Protein AF-A0A0D6P8I7-F1 (afdb_monomer)

Secondary structure (DSSP, 8-state):
---------PPP--SHHHHHHHHT--HHHHHHHHHTT-S--EEEETTEEEE-HHHHHHHHHHHHHHHT-

Nearest PDB structures (foldseek):
  8c3t-assembly1_A  TM=8.227E-01  e=2.210E-02  Achromobacter xylosoxidans NBRC 15126 = ATCC 27061
  8dgl-assembly1_C  TM=7.902E-01  e=1.135E-01  Mesorhizobium japonicum R7A
  8dgl-assembly1_B  TM=7.981E-01  e=1.619E-01  Mesorhizobium japonicum R7A
  3gp4-assembly1_A  TM=6.590E-01  e=1.057E-01  Listeria monocytogenes serotype 4b str. F2365
  1q07-assembly1_A  TM=6.599E-01  e=6.714E-0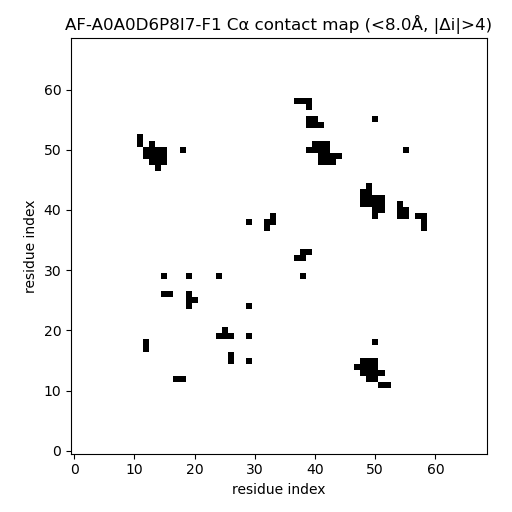1  Escherichia coli

Sequence (69 aa):
MDHHTTPKRKPHPRSVEAFCQRWGFCRATFYNQAKLGLMPDVIRVGSRVVISEAAEAAWAERSTKRSAA

Organism: NCBI:txid1231350

Mean predicted aligned error: 8.78 Å

Foldseek 3Di:
DDPPPDPPDPDDQQALVVVCVVVVHDSVVQVVVVVVVLAFDWDDDDPGTGGDPVRRVVNVVVVVVVVVD

Radius of gyration: 14.91 Å; Cα contacts (8 Å, |Δi|>4): 56; chains: 1; bounding box: 46×27×36 Å

pLDDT: mean 78.43, std 14.63, range [37.56, 91.62]

Structure (mmCIF, N/CA/C/O backbone):
data_AF-A0A0D6P8I7-F1
#
_entry.id   AF-A0A0D6P8I7-F1
#
loop_
_atom_site.group_PDB
_atom_site.id
_atom_site.type_symbol
_atom_site.label_atom_id
_atom_site.label_alt_id
_atom_site.label_comp_id
_atom_site.label_asym_id
_atom_site.label_entity_id
_atom_site.label_seq_id
_atom_site.pdbx_PDB_ins_code
_atom_site.Cartn_x
_atom_site.Cartn_y
_atom_site.Cartn_z
_atom_site.occupancy
_atom_site.B_iso_or_equiv
_atom_site.auth_seq_id
_atom_site.auth_comp_id
_atom_site.auth_asym_id
_atom_site.auth_atom_id
_atom_site.pdbx_PDB_model_num
ATOM 1 N N . MET A 1 1 ? 36.330 -20.549 -14.001 1.00 55.22 1 MET A N 1
ATOM 2 C CA . MET A 1 1 ? 35.289 -19.683 -14.599 1.00 55.22 1 MET A CA 1
ATOM 3 C C . MET A 1 1 ? 33.992 -20.004 -13.887 1.00 55.22 1 MET A C 1
ATOM 5 O O . MET A 1 1 ? 33.198 -20.828 -14.333 1.00 55.22 1 MET A O 1
ATOM 9 N N . ASP A 1 2 ? 33.869 -19.437 -12.699 1.00 54.12 2 ASP A N 1
ATOM 10 C CA . ASP A 1 2 ? 32.830 -19.729 -11.726 1.00 54.12 2 ASP A CA 1
ATOM 11 C C . ASP A 1 2 ? 31.486 -19.219 -12.246 1.00 54.12 2 ASP A C 1
ATOM 13 O O . ASP A 1 2 ? 31.268 -18.020 -12.433 1.00 54.12 2 ASP A O 1
ATOM 17 N N . HIS A 1 3 ? 30.590 -20.160 -12.536 1.00 58.00 3 HIS A N 1
ATOM 18 C CA . HIS A 1 3 ? 29.211 -19.869 -12.890 1.00 58.00 3 HIS A CA 1
ATOM 19 C C . HIS A 1 3 ? 28.493 -19.365 -11.636 1.00 58.00 3 HIS A C 1
ATOM 21 O O . HIS A 1 3 ? 27.980 -20.151 -10.840 1.00 58.00 3 HIS A O 1
ATOM 27 N N . HIS A 1 4 ? 28.438 -18.046 -11.456 1.00 57.78 4 HIS A N 1
ATOM 28 C CA . HIS A 1 4 ? 27.511 -17.427 -10.517 1.00 57.78 4 HIS A CA 1
ATOM 29 C C . HIS A 1 4 ? 26.075 -17.726 -10.969 1.00 57.78 4 HIS A C 1
ATOM 31 O O . HIS A 1 4 ? 25.497 -17.009 -11.785 1.00 57.78 4 HIS A O 1
ATOM 37 N N . THR A 1 5 ? 25.485 -18.798 -10.433 1.00 57.88 5 THR A N 1
ATOM 38 C CA . THR A 1 5 ? 24.048 -19.048 -10.554 1.00 57.88 5 THR A CA 1
ATOM 39 C C . THR A 1 5 ? 23.341 -18.001 -9.697 1.00 57.88 5 THR A C 1
ATOM 41 O O . THR A 1 5 ? 23.342 -18.036 -8.467 1.00 57.88 5 THR A O 1
ATOM 44 N N . THR A 1 6 ? 22.827 -16.959 -10.342 1.00 62.00 6 THR A N 1
ATOM 45 C CA . THR A 1 6 ? 22.034 -15.937 -9.662 1.00 62.00 6 THR A CA 1
ATOM 46 C C . THR A 1 6 ? 20.723 -16.600 -9.233 1.00 62.00 6 THR A C 1
ATOM 48 O O . THR A 1 6 ? 20.046 -17.186 -10.086 1.00 62.00 6 THR A O 1
ATOM 51 N N . PRO A 1 7 ? 20.319 -16.554 -7.951 1.00 58.25 7 PRO A N 1
ATOM 52 C CA . PRO A 1 7 ? 19.041 -17.124 -7.555 1.00 58.25 7 PRO A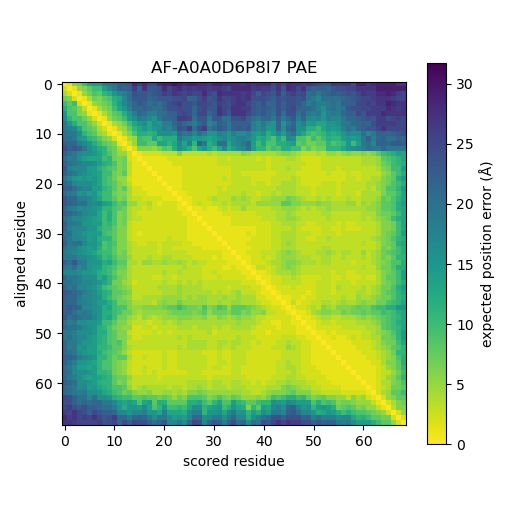 CA 1
ATOM 53 C C . PRO A 1 7 ? 17.928 -16.365 -8.283 1.00 58.25 7 PRO A C 1
ATOM 55 O O . PRO A 1 7 ? 17.776 -15.153 -8.115 1.00 58.25 7 PRO A O 1
ATOM 58 N N . LYS A 1 8 ? 17.150 -17.077 -9.112 1.00 57.19 8 LYS A N 1
ATOM 59 C CA . LYS A 1 8 ? 15.933 -16.564 -9.757 1.00 57.19 8 LYS A CA 1
ATOM 60 C C . LYS A 1 8 ? 14.916 -16.185 -8.674 1.00 57.19 8 LYS A C 1
ATOM 62 O O . LYS A 1 8 ? 14.024 -16.966 -8.349 1.00 57.19 8 LYS A O 1
ATOM 67 N N . ARG A 1 9 ? 15.048 -14.982 -8.102 1.00 56.03 9 ARG A N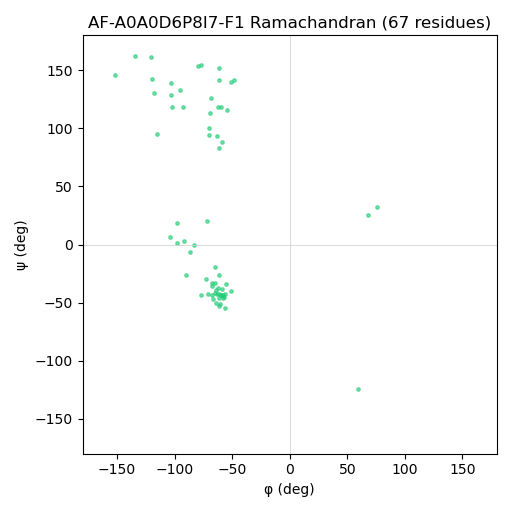 1
ATOM 68 C CA . ARG A 1 9 ? 14.010 -14.341 -7.286 1.00 56.03 9 ARG A CA 1
ATOM 69 C C . ARG A 1 9 ? 12.742 -14.311 -8.138 1.00 56.03 9 ARG A C 1
ATOM 71 O O . ARG A 1 9 ? 12.728 -13.693 -9.204 1.00 56.03 9 ARG A O 1
ATOM 78 N N . LYS A 1 10 ? 11.696 -15.022 -7.702 1.00 48.25 10 LYS A N 1
ATOM 79 C CA . LYS A 1 10 ? 10.366 -14.919 -8.318 1.00 48.25 10 LYS A CA 1
ATOM 80 C C . LYS A 1 10 ? 10.000 -13.429 -8.392 1.00 48.25 10 LYS A C 1
ATOM 82 O O . LYS A 1 10 ? 10.327 -12.701 -7.453 1.00 48.25 10 LYS A O 1
ATOM 87 N N . PRO A 1 11 ? 9.380 -12.944 -9.481 1.00 55.25 11 PRO A N 1
ATOM 88 C CA . PRO A 1 11 ? 9.074 -11.528 -9.599 1.00 55.25 11 PRO A CA 1
ATOM 89 C C . PRO A 1 11 ? 8.158 -11.125 -8.441 1.00 55.25 11 PRO A C 1
ATOM 91 O O . PRO A 1 11 ? 7.061 -11.663 -8.294 1.00 55.25 11 PRO A O 1
ATOM 94 N N . HIS A 1 12 ? 8.641 -10.204 -7.604 1.00 56.91 12 HIS A N 1
ATOM 95 C CA . HIS A 1 12 ? 7.858 -9.566 -6.546 1.00 56.91 12 HIS A CA 1
ATOM 96 C C . HIS A 1 12 ? 6.519 -9.079 -7.129 1.00 56.91 12 HIS A C 1
ATOM 98 O O . HIS A 1 12 ? 6.534 -8.613 -8.275 1.00 56.91 12 HIS A O 1
ATOM 104 N N . PRO A 1 13 ? 5.372 -9.177 -6.425 1.00 60.28 13 PRO A N 1
ATOM 105 C CA . PRO A 1 13 ? 4.115 -8.586 -6.878 1.00 60.28 13 PRO A CA 1
ATOM 106 C C . PRO A 1 13 ? 4.277 -7.070 -7.047 1.00 60.28 13 PRO A C 1
ATOM 108 O O . PRO A 1 13 ? 4.006 -6.275 -6.156 1.00 60.28 13 PRO A O 1
ATOM 111 N N . ARG A 1 14 ? 4.712 -6.643 -8.234 1.00 67.12 14 ARG A N 1
ATOM 112 C CA . ARG A 1 14 ? 4.948 -5.238 -8.589 1.00 67.12 14 ARG A CA 1
ATOM 113 C C . ARG A 1 14 ? 3.641 -4.465 -8.757 1.00 67.12 14 ARG A C 1
ATOM 115 O O . ARG A 1 14 ? 3.619 -3.484 -9.481 1.00 67.12 14 ARG A O 1
ATOM 122 N N . SER A 1 15 ? 2.509 -4.905 -8.221 1.00 82.56 15 SER A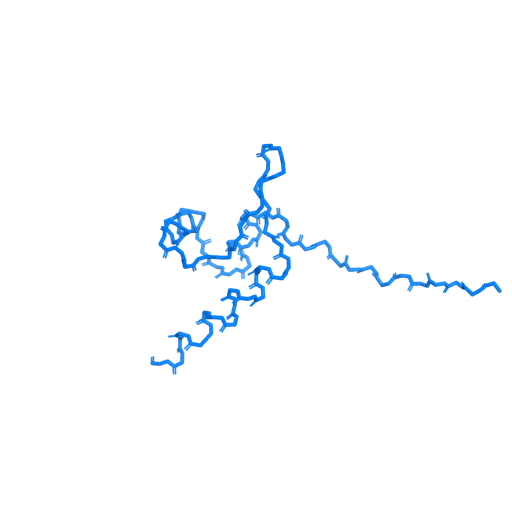 N 1
ATOM 123 C CA . SER A 1 15 ? 1.225 -4.262 -8.501 1.00 82.56 15 SER A CA 1
ATOM 124 C C . SER A 1 15 ? 0.251 -4.425 -7.355 1.00 82.56 15 SER A C 1
ATOM 126 O O . SER A 1 15 ? 0.192 -5.468 -6.707 1.00 82.56 15 SER A O 1
ATOM 128 N N . VAL A 1 16 ? -0.569 -3.391 -7.178 1.00 86.94 16 VAL A N 1
ATOM 129 C CA . VAL A 1 16 ? -1.624 -3.338 -6.164 1.00 86.94 16 VAL A CA 1
ATOM 130 C C . VAL A 1 16 ? -2.581 -4.532 -6.274 1.00 86.94 16 VAL A C 1
ATOM 132 O O . VAL A 1 16 ? -3.014 -5.034 -5.248 1.00 86.94 16 VAL A O 1
ATOM 135 N N . GLU A 1 17 ? -2.870 -5.045 -7.479 1.00 87.50 17 GLU A N 1
ATOM 136 C CA . GLU A 1 17 ? -3.713 -6.249 -7.642 1.00 87.50 17 GLU A CA 1
ATOM 137 C C . GLU A 1 17 ? -3.128 -7.484 -6.993 1.00 87.50 17 GLU A C 1
ATOM 139 O O . GLU A 1 17 ? -3.806 -8.136 -6.208 1.00 87.50 17 GLU A O 1
ATOM 144 N N . ALA A 1 18 ? -1.877 -7.797 -7.315 1.00 86.75 18 ALA A N 1
ATOM 145 C CA . ALA A 1 18 ? -1.236 -8.995 -6.806 1.00 86.75 18 ALA A CA 1
ATOM 146 C C . ALA A 1 18 ? -1.061 -8.916 -5.281 1.00 86.75 18 ALA A C 1
ATOM 148 O O . ALA A 1 18 ? -1.200 -9.923 -4.593 1.00 86.75 18 ALA A O 1
ATOM 149 N N . PHE A 1 19 ? -0.830 -7.712 -4.749 1.00 87.19 19 PHE A N 1
ATOM 150 C CA . PHE A 1 19 ? -0.837 -7.457 -3.310 1.00 87.19 19 PHE A CA 1
ATOM 151 C C . PHE A 1 19 ? -2.224 -7.697 -2.691 1.00 87.19 19 PHE A C 1
ATOM 153 O O . PHE A 1 19 ? -2.354 -8.468 -1.746 1.00 87.19 19 PHE A O 1
ATOM 160 N N . CYS A 1 20 ? -3.274 -7.113 -3.270 1.00 88.75 20 CYS A N 1
ATOM 161 C CA . CYS A 1 20 ? -4.661 -7.303 -2.840 1.00 88.75 20 CYS A CA 1
ATOM 162 C C . CYS A 1 20 ? -5.080 -8.785 -2.848 1.00 88.75 20 CYS A C 1
ATOM 164 O O . CYS A 1 20 ? -5.653 -9.272 -1.878 1.00 88.75 20 CYS A O 1
ATOM 166 N N . GLN A 1 21 ? -4.740 -9.521 -3.910 1.00 87.94 21 GLN A N 1
ATOM 167 C CA . GLN A 1 21 ? -5.003 -10.958 -4.028 1.00 87.94 21 GLN A CA 1
ATOM 168 C C . GLN A 1 21 ? -4.229 -11.779 -2.992 1.00 87.94 21 GLN A C 1
ATOM 170 O O . GLN A 1 21 ? -4.791 -12.697 -2.405 1.00 87.94 21 GLN A O 1
ATOM 175 N N . ARG A 1 22 ? -2.956 -11.442 -2.747 1.00 85.06 22 ARG A N 1
ATOM 176 C CA . ARG A 1 22 ? -2.110 -12.117 -1.750 1.00 85.06 22 ARG A CA 1
ATOM 177 C C . ARG A 1 22 ? -2.665 -11.981 -0.334 1.00 85.06 22 ARG A C 1
ATOM 179 O O . ARG A 1 22 ? -2.640 -12.952 0.412 1.00 85.06 22 ARG A O 1
ATOM 186 N N . TRP A 1 23 ? -3.131 -10.790 0.028 1.00 86.31 23 TRP A N 1
ATOM 187 C CA . TRP A 1 23 ? -3.578 -10.475 1.388 1.00 86.31 23 TRP A CA 1
ATOM 188 C C . TRP A 1 23 ? -5.099 -10.558 1.583 1.00 86.31 23 TRP A C 1
ATOM 190 O O . TRP A 1 23 ? -5.590 -10.318 2.683 1.00 86.31 23 TRP A O 1
ATOM 200 N N . GLY A 1 24 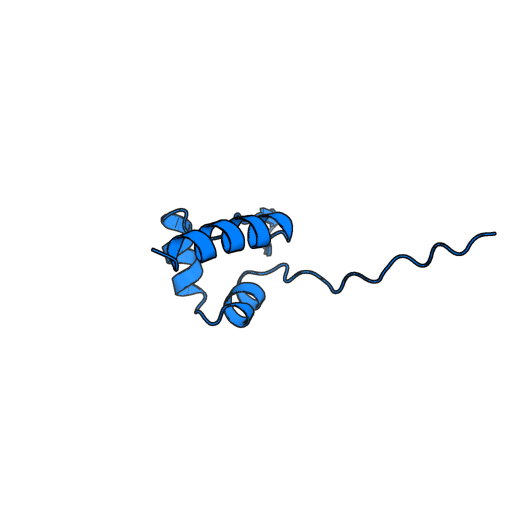? -5.848 -10.924 0.539 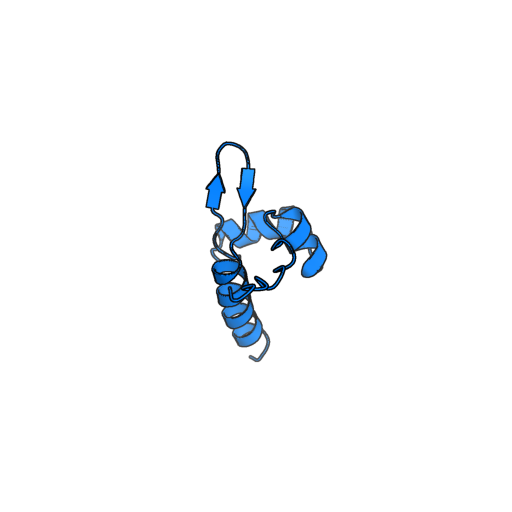1.00 87.12 24 GLY A N 1
ATOM 201 C CA . GLY A 1 24 ? -7.271 -11.248 0.633 1.00 87.12 24 GLY A CA 1
ATOM 202 C C . GLY A 1 24 ? -8.206 -10.044 0.773 1.00 87.12 24 GLY A C 1
ATOM 203 O O . GLY A 1 24 ? -9.250 -10.160 1.408 1.00 87.12 24 GLY A O 1
ATOM 204 N N . PHE A 1 25 ? -7.874 -8.891 0.188 1.00 88.56 25 PHE A N 1
ATOM 205 C CA . PHE A 1 25 ? -8.753 -7.714 0.204 1.00 88.56 25 PHE A CA 1
ATOM 206 C C . PHE A 1 25 ? -8.878 -7.035 -1.157 1.00 88.56 25 PHE A C 1
ATOM 208 O O . PHE A 1 25 ? -8.075 -7.232 -2.061 1.00 88.56 25 PHE A O 1
ATOM 215 N N . CYS A 1 26 ? -9.910 -6.206 -1.314 1.00 90.19 26 CYS A N 1
ATOM 216 C CA . CYS A 1 26 ? -10.191 -5.510 -2.564 1.00 90.19 26 CYS A CA 1
ATOM 217 C C . CYS A 1 26 ? -9.269 -4.298 -2.787 1.00 90.19 26 CYS A C 1
ATOM 219 O O . CYS A 1 26 ? -8.858 -3.616 -1.847 1.00 90.19 26 CYS A O 1
ATOM 221 N N . ARG A 1 27 ? -9.059 -3.929 -4.059 1.00 90.06 27 ARG A N 1
ATOM 222 C CA . ARG A 1 27 ? -8.359 -2.690 -4.465 1.00 90.06 27 ARG A CA 1
ATOM 223 C C . ARG A 1 27 ? -8.907 -1.432 -3.790 1.00 90.06 27 ARG A C 1
ATOM 225 O O . ARG A 1 27 ? -8.138 -0.554 -3.418 1.00 90.06 27 ARG A O 1
ATOM 232 N N . ALA A 1 28 ? -10.228 -1.331 -3.646 1.00 91.62 28 ALA A N 1
ATOM 233 C CA . ALA A 1 28 ? -10.854 -0.182 -2.995 1.00 91.62 28 ALA A CA 1
ATOM 234 C C . ALA A 1 28 ? -10.368 -0.033 -1.545 1.00 91.62 28 ALA A C 1
ATOM 236 O O . ALA A 1 28 ? -9.990 1.061 -1.131 1.00 91.62 28 ALA A O 1
ATOM 237 N N . THR A 1 29 ? -10.280 -1.147 -0.811 1.00 91.19 29 THR A N 1
ATOM 238 C CA . THR A 1 29 ? -9.729 -1.194 0.547 1.00 91.19 29 THR A CA 1
ATOM 239 C C . THR A 1 29 ? -8.286 -0.713 0.566 1.00 91.19 29 THR A C 1
ATOM 241 O O . THR A 1 29 ? -7.946 0.113 1.407 1.00 91.19 29 THR A O 1
ATOM 244 N N . PHE A 1 30 ? -7.463 -1.142 -0.395 1.00 90.44 30 PHE A N 1
ATOM 245 C CA . PHE A 1 30 ? -6.090 -0.656 -0.518 1.00 90.44 30 PHE A CA 1
ATOM 246 C C . PHE A 1 30 ? -6.037 0.870 -0.645 1.00 90.44 30 PHE A C 1
ATOM 248 O O . PHE A 1 30 ? -5.389 1.529 0.159 1.00 90.44 30 PHE A O 1
ATOM 255 N N . TYR A 1 31 ? -6.745 1.464 -1.608 1.00 89.88 31 TYR A N 1
ATOM 256 C CA . TYR A 1 31 ? -6.681 2.916 -1.814 1.00 89.88 31 TYR A CA 1
ATOM 257 C C . TYR A 1 31 ? -7.307 3.719 -0.667 1.00 89.88 31 TYR A C 1
ATOM 259 O O . TYR A 1 31 ? -6.814 4.801 -0.347 1.00 89.88 31 TYR A O 1
ATOM 267 N N . ASN A 1 32 ? -8.352 3.200 -0.021 1.00 91.06 32 ASN A N 1
ATOM 268 C CA . ASN A 1 32 ? -8.953 3.833 1.154 1.00 91.06 32 ASN A CA 1
ATOM 269 C C . ASN A 1 32 ? -7.984 3.827 2.343 1.00 91.06 32 ASN A C 1
ATOM 271 O O . ASN A 1 32 ? -7.754 4.865 2.955 1.00 91.06 32 ASN A O 1
ATOM 275 N N . GLN A 1 33 ? -7.352 2.686 2.617 1.00 89.25 33 GLN A N 1
ATOM 276 C CA . GLN A 1 33 ? -6.395 2.532 3.712 1.00 89.25 33 GLN A CA 1
ATOM 277 C C . GLN A 1 33 ? -5.057 3.231 3.419 1.00 89.25 33 GLN A C 1
ATOM 279 O O . GLN A 1 33 ? -4.405 3.720 4.339 1.00 89.25 33 GLN A O 1
ATOM 284 N N . ALA A 1 34 ? -4.659 3.345 2.150 1.00 89.44 34 ALA A N 1
ATOM 285 C CA . ALA A 1 34 ? -3.470 4.088 1.737 1.00 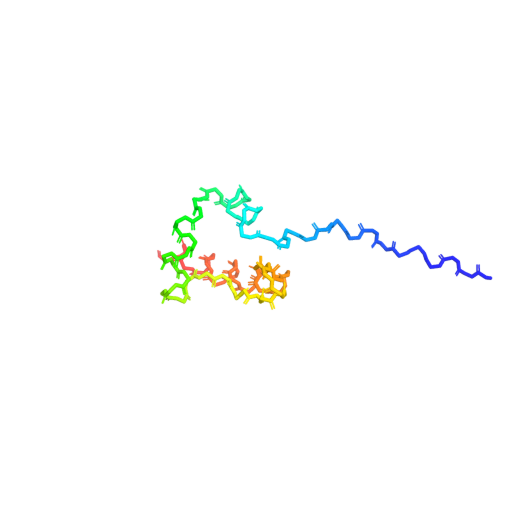89.44 34 ALA A CA 1
ATOM 286 C C . ALA A 1 34 ? -3.590 5.583 2.051 1.00 89.44 34 ALA A C 1
ATOM 288 O O . ALA A 1 34 ? -2.635 6.173 2.549 1.00 89.44 34 ALA A O 1
ATOM 289 N N . LYS A 1 35 ? -4.775 6.184 1.864 1.00 87.12 35 LYS A N 1
ATOM 290 C CA . LYS A 1 35 ? -5.041 7.577 2.278 1.00 87.12 35 LYS A CA 1
ATOM 291 C C . LYS A 1 35 ? -4.891 7.785 3.788 1.00 87.12 35 LYS A C 1
ATOM 293 O O . LYS A 1 35 ? -4.601 8.891 4.222 1.00 87.12 35 LYS A O 1
ATOM 298 N N . LEU A 1 36 ? -5.080 6.723 4.569 1.00 87.56 36 LEU A N 1
ATOM 299 C CA . LEU A 1 36 ? -4.937 6.719 6.024 1.00 87.56 36 LEU A CA 1
ATOM 300 C C . LEU A 1 36 ? -3.519 6.327 6.487 1.00 87.56 36 LEU A C 1
ATOM 302 O O . LEU A 1 36 ? -3.286 6.200 7.686 1.00 87.56 36 LEU A O 1
ATOM 306 N N . GLY A 1 37 ? -2.575 6.094 5.564 1.00 87.69 37 GLY A N 1
ATOM 307 C CA . GLY A 1 37 ? -1.213 5.656 5.893 1.00 87.69 37 GLY A CA 1
ATOM 308 C C . GLY A 1 37 ? -1.140 4.236 6.469 1.00 87.69 37 GLY A C 1
ATOM 309 O O . GLY A 1 37 ? -0.231 3.915 7.234 1.00 87.69 37 GLY A O 1
ATOM 310 N N . LEU A 1 38 ? -2.126 3.389 6.150 1.00 87.50 38 LEU A N 1
ATOM 311 C CA . LEU A 1 38 ? -2.259 2.023 6.672 1.00 87.50 38 LEU A CA 1
ATOM 312 C C . LEU A 1 38 ? -1.863 0.935 5.665 1.00 87.50 38 LEU A C 1
ATOM 314 O O . LEU A 1 38 ? -2.060 -0.244 5.944 1.00 87.50 38 LEU A O 1
ATOM 318 N N . MET A 1 39 ? -1.334 1.314 4.504 1.00 90.00 39 MET A N 1
ATOM 319 C CA . MET A 1 39 ? -0.907 0.416 3.423 1.00 90.00 39 MET A CA 1
ATOM 320 C C . MET A 1 39 ? 0.585 0.600 3.129 1.00 90.00 39 MET A C 1
ATOM 322 O O . MET A 1 39 ? 1.144 1.623 3.532 1.00 90.00 39 MET A O 1
ATOM 326 N N . PRO A 1 40 ? 1.244 -0.370 2.465 1.00 90.38 40 PRO A N 1
ATOM 327 C CA . PRO A 1 40 ? 2.642 -0.222 2.080 1.00 90.38 40 PRO A CA 1
ATOM 328 C C . PRO A 1 40 ? 2.832 0.955 1.126 1.00 90.38 40 PRO A C 1
ATOM 330 O O . PRO A 1 40 ? 1.935 1.304 0.353 1.00 90.38 40 PRO A O 1
ATOM 333 N N . ASP A 1 41 ? 4.032 1.528 1.169 1.00 88.38 41 ASP A N 1
ATOM 334 C CA . ASP A 1 41 ? 4.414 2.597 0.257 1.00 88.38 41 ASP A CA 1
ATOM 335 C C . ASP A 1 41 ? 4.382 2.118 -1.202 1.00 88.38 41 ASP A C 1
ATOM 337 O O . ASP A 1 41 ? 4.730 0.970 -1.520 1.00 88.38 41 ASP A O 1
ATOM 341 N N . VAL A 1 42 ? 3.929 3.005 -2.088 1.00 88.94 42 VAL A N 1
ATOM 342 C CA . VAL A 1 42 ? 3.787 2.720 -3.513 1.00 88.94 42 VAL A CA 1
ATOM 343 C C . VAL A 1 42 ? 4.670 3.636 -4.336 1.00 88.94 42 VAL A C 1
ATOM 345 O O . VAL A 1 42 ? 4.603 4.859 -4.252 1.00 88.94 42 VAL A O 1
ATOM 348 N N . ILE A 1 43 ? 5.427 3.032 -5.240 1.00 86.44 43 ILE A N 1
ATOM 349 C CA . ILE A 1 43 ? 6.254 3.751 -6.196 1.00 86.44 43 ILE A CA 1
ATOM 350 C C . ILE A 1 43 ? 5.460 3.891 -7.493 1.00 86.44 43 ILE A C 1
ATOM 352 O O . ILE A 1 43 ? 4.878 2.929 -8.003 1.00 86.44 43 ILE A O 1
ATOM 356 N N . ARG A 1 44 ? 5.436 5.100 -8.055 1.00 84.44 44 ARG A N 1
ATOM 357 C CA . ARG A 1 44 ? 4.889 5.341 -9.394 1.00 84.44 44 ARG A CA 1
ATOM 358 C C . ARG A 1 44 ? 6.010 5.248 -10.421 1.00 84.44 44 ARG A C 1
ATOM 360 O O . ARG A 1 44 ? 6.950 6.032 -10.385 1.00 84.44 44 ARG A O 1
ATOM 367 N N . VAL A 1 45 ? 5.893 4.299 -11.345 1.00 82.25 45 VAL A N 1
ATOM 368 C CA . VAL A 1 45 ? 6.810 4.126 -12.479 1.00 82.25 45 VAL A CA 1
ATOM 369 C C . VAL A 1 45 ? 6.015 4.383 -13.756 1.00 82.25 45 VAL A C 1
ATOM 371 O O . VAL A 1 45 ? 5.300 3.508 -14.252 1.00 82.25 45 VAL A O 1
ATOM 374 N N . GLY A 1 46 ? 6.078 5.623 -14.248 1.00 82.25 46 GLY A N 1
ATOM 375 C CA . GLY A 1 46 ? 5.199 6.105 -15.316 1.00 82.25 46 GLY A CA 1
ATOM 376 C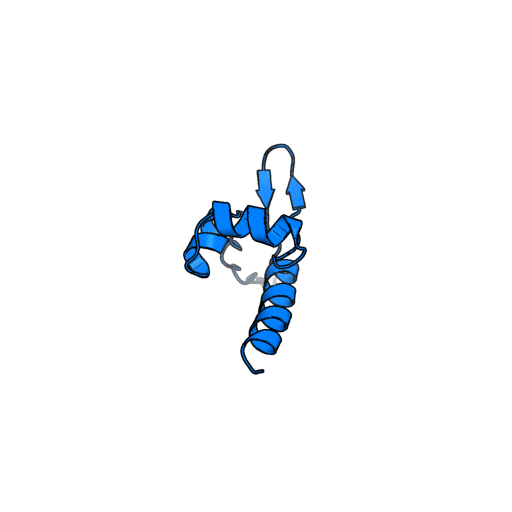 C . GLY A 1 46 ? 3.728 5.999 -14.903 1.00 82.25 46 GLY A C 1
ATOM 377 O O . GLY A 1 46 ? 3.333 6.491 -13.848 1.00 82.25 46 GLY A O 1
ATOM 378 N N . SER A 1 47 ? 2.922 5.302 -15.706 1.00 81.50 47 SER A N 1
ATOM 379 C CA . SER A 1 47 ? 1.497 5.062 -15.427 1.00 81.50 47 SER A CA 1
ATOM 380 C C . SER A 1 47 ? 1.231 3.880 -14.483 1.00 81.50 47 SER A C 1
ATOM 382 O O . SER A 1 47 ? 0.073 3.566 -14.215 1.00 81.50 47 SER A O 1
ATOM 384 N N . ARG A 1 48 ? 2.269 3.179 -14.004 1.00 79.94 48 ARG A N 1
ATOM 385 C CA . ARG A 1 48 ? 2.123 1.979 -13.165 1.00 79.94 48 ARG A CA 1
ATOM 386 C C . ARG A 1 48 ? 2.398 2.290 -11.699 1.00 79.94 48 ARG A C 1
ATOM 388 O O . ARG A 1 48 ? 3.353 2.987 -11.371 1.00 79.94 48 ARG A O 1
ATOM 395 N N . VAL A 1 49 ? 1.580 1.714 -10.823 1.00 86.44 49 VAL A N 1
ATOM 396 C CA . VAL A 1 49 ? 1.769 1.749 -9.369 1.00 86.44 49 VAL A CA 1
ATOM 397 C C . VAL A 1 49 ? 2.343 0.410 -8.935 1.00 86.44 49 VAL A C 1
ATOM 399 O O . VAL A 1 49 ? 1.707 -0.628 -9.135 1.00 86.44 49 VAL A O 1
ATOM 402 N N . VAL A 1 50 ? 3.540 0.440 -8.357 1.00 87.31 50 VAL A N 1
ATOM 403 C CA . VAL A 1 50 ? 4.264 -0.750 -7.916 1.00 87.31 50 VAL A CA 1
ATOM 404 C C . VAL A 1 50 ? 4.523 -0.700 -6.414 1.00 87.31 50 VAL A C 1
ATOM 406 O O . VAL A 1 50 ? 4.797 0.358 -5.858 1.00 87.31 50 VAL A O 1
ATOM 409 N N . ILE A 1 51 ? 4.426 -1.852 -5.756 1.00 88.19 51 ILE A N 1
ATOM 410 C CA . ILE A 1 51 ? 4.783 -2.017 -4.345 1.00 88.19 51 ILE A CA 1
ATOM 411 C C . ILE A 1 51 ? 6.139 -2.714 -4.318 1.00 88.19 51 ILE A C 1
ATOM 413 O O . ILE A 1 51 ? 6.317 -3.733 -4.985 1.00 88.19 51 ILE A O 1
ATOM 417 N N . SER A 1 52 ? 7.098 -2.156 -3.586 1.00 84.94 52 SER A N 1
ATOM 418 C CA . SER A 1 52 ? 8.413 -2.777 -3.397 1.00 84.94 52 SER A CA 1
ATOM 419 C C . SER A 1 52 ? 8.366 -3.871 -2.336 1.00 84.94 52 SER A C 1
ATOM 421 O O . SER A 1 52 ? 7.573 -3.805 -1.402 1.00 84.94 52 SER A O 1
ATOM 423 N N . GLU A 1 53 ? 9.270 -4.846 -2.436 1.00 84.56 53 GLU A N 1
ATOM 424 C CA . GLU A 1 53 ? 9.398 -5.935 -1.453 1.00 84.56 53 GLU A CA 1
ATOM 425 C C . GLU A 1 53 ? 9.666 -5.407 -0.046 1.00 84.56 53 GLU A C 1
ATOM 427 O O . GLU A 1 53 ? 8.993 -5.803 0.900 1.00 84.56 53 GLU A O 1
AT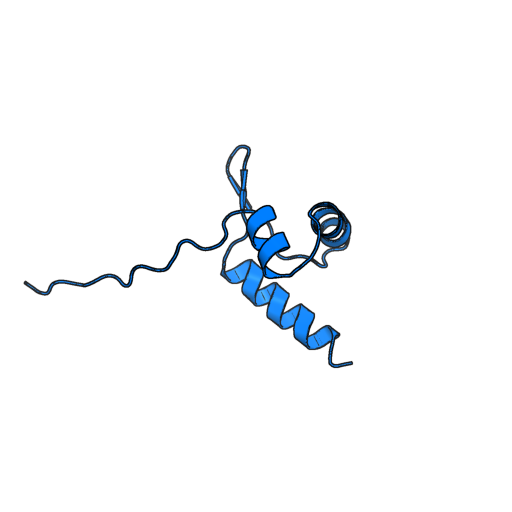OM 432 N N . ALA A 1 54 ? 10.563 -4.426 0.073 1.00 85.69 54 ALA A N 1
ATOM 433 C CA . ALA A 1 54 ? 10.846 -3.765 1.342 1.00 85.69 54 ALA A CA 1
ATOM 434 C C . ALA A 1 54 ? 9.623 -3.024 1.914 1.00 85.69 54 ALA A C 1
ATOM 436 O O . ALA A 1 54 ? 9.406 -3.039 3.122 1.00 85.69 54 ALA A O 1
ATOM 437 N N . ALA A 1 55 ? 8.805 -2.406 1.054 1.00 88.69 55 ALA A N 1
ATOM 438 C CA . ALA A 1 55 ? 7.614 -1.675 1.482 1.00 88.69 55 ALA A CA 1
ATOM 439 C C . ALA A 1 55 ? 6.513 -2.627 1.975 1.00 88.69 55 ALA A C 1
ATOM 441 O O . ALA A 1 55 ? 5.893 -2.370 3.006 1.00 88.69 55 ALA A O 1
ATOM 442 N N . GLU A 1 56 ? 6.298 -3.743 1.268 1.00 88.62 56 GLU A N 1
ATOM 443 C CA . GLU A 1 56 ? 5.382 -4.805 1.697 1.00 88.62 56 GLU A CA 1
ATOM 444 C C . GLU A 1 56 ? 5.824 -5.423 3.030 1.00 88.62 56 GLU A C 1
ATOM 446 O O . GLU A 1 56 ? 4.994 -5.571 3.924 1.00 88.62 56 GLU A O 1
ATOM 451 N N . ALA A 1 57 ? 7.116 -5.735 3.186 1.00 87.44 57 ALA A N 1
ATOM 452 C CA . ALA A 1 57 ? 7.658 -6.303 4.420 1.00 87.44 57 ALA A CA 1
ATOM 453 C C . ALA A 1 57 ? 7.458 -5.359 5.615 1.00 87.44 57 ALA A C 1
ATOM 455 O O . ALA A 1 57 ? 6.837 -5.750 6.602 1.00 87.44 57 ALA A O 1
ATOM 456 N N . ALA A 1 58 ? 7.858 -4.091 5.475 1.00 89.38 58 ALA A N 1
ATOM 457 C CA . ALA A 1 58 ? 7.696 -3.088 6.526 1.00 89.38 58 ALA A CA 1
ATOM 458 C C . ALA A 1 58 ? 6.223 -2.900 6.931 1.00 89.38 58 ALA A C 1
ATOM 460 O O . ALA A 1 58 ? 5.894 -2.740 8.110 1.00 89.38 58 ALA A O 1
ATOM 461 N N . TRP A 1 59 ? 5.308 -2.947 5.958 1.00 90.06 59 TRP A N 1
ATOM 462 C CA . TRP A 1 59 ? 3.875 -2.906 6.232 1.00 90.06 59 TRP A CA 1
ATOM 463 C C . TRP A 1 59 ? 3.377 -4.158 6.957 1.00 90.06 59 TRP A C 1
ATOM 465 O O . TRP A 1 59 ? 2.592 -4.032 7.900 1.00 90.06 59 TRP A O 1
ATOM 475 N N . ALA A 1 60 ? 3.814 -5.349 6.544 1.00 88.12 60 ALA A N 1
ATOM 476 C CA . ALA A 1 60 ? 3.407 -6.608 7.158 1.00 88.12 60 ALA A CA 1
ATOM 477 C C . ALA A 1 60 ? 3.873 -6.680 8.619 1.00 88.12 60 ALA A C 1
ATOM 479 O O . ALA A 1 60 ? 3.085 -7.023 9.498 1.00 88.12 60 ALA A O 1
ATOM 480 N N . GLU A 1 61 ? 5.109 -6.259 8.900 1.00 88.06 61 GLU A N 1
ATOM 481 C CA . GLU A 1 61 ? 5.645 -6.142 10.260 1.00 88.06 61 GLU A CA 1
ATOM 482 C C . GLU A 1 61 ? 4.792 -5.200 11.120 1.00 88.06 61 GLU A C 1
ATOM 484 O O . GLU A 1 61 ? 4.409 -5.537 12.244 1.00 88.06 61 GLU A O 1
ATOM 489 N N . ARG A 1 62 ? 4.424 -4.034 10.573 1.00 85.81 62 ARG A N 1
ATOM 490 C CA . ARG A 1 62 ? 3.571 -3.059 11.266 1.00 85.81 62 ARG A CA 1
ATOM 491 C C . ARG A 1 62 ? 2.141 -3.564 11.477 1.00 85.81 62 ARG A C 1
ATOM 493 O O . ARG A 1 62 ? 1.536 -3.254 12.501 1.00 85.81 62 ARG A O 1
ATOM 500 N N . SER A 1 63 ? 1.607 -4.324 10.524 1.00 83.25 63 SER A N 1
ATOM 501 C CA . SER A 1 63 ? 0.229 -4.830 10.542 1.00 83.25 63 SER A CA 1
ATOM 502 C C . SER A 1 63 ? 0.067 -6.013 11.493 1.00 83.25 63 SER A C 1
ATOM 504 O O . SER A 1 63 ? -0.845 -5.997 12.315 1.00 83.25 63 SER A O 1
ATOM 506 N N . THR A 1 64 ? 1.002 -6.968 11.485 1.00 73.50 64 THR A N 1
ATOM 507 C CA . THR A 1 64 ? 1.057 -8.069 12.463 1.00 73.50 64 THR A CA 1
ATOM 508 C C . THR A 1 64 ? 1.120 -7.543 13.893 1.00 73.50 64 THR A C 1
ATOM 510 O O . THR A 1 64 ? 0.394 -8.018 14.763 1.00 73.50 64 THR A O 1
ATOM 513 N N . LYS A 1 65 ? 1.924 -6.501 14.141 1.00 61.84 65 LYS A N 1
ATOM 514 C CA . LYS A 1 65 ? 2.044 -5.889 15.473 1.00 61.84 65 LYS A CA 1
ATOM 515 C C . LYS A 1 65 ? 0.748 -5.220 15.951 1.00 61.84 65 LYS A C 1
ATOM 517 O O . LYS A 1 65 ? 0.587 -5.000 17.144 1.00 61.84 65 LYS A O 1
ATOM 522 N N . ARG A 1 66 ? -0.172 -4.900 15.033 1.00 57.09 66 ARG A N 1
ATOM 523 C CA . ARG A 1 66 ? -1.467 -4.267 15.319 1.00 57.09 66 ARG A CA 1
ATOM 524 C C . ARG A 1 66 ? -2.588 -5.275 15.582 1.00 57.09 66 ARG A C 1
ATOM 526 O O . ARG A 1 66 ? -3.537 -4.927 16.267 1.00 57.09 66 ARG A O 1
ATOM 533 N N . SER A 1 67 ? -2.482 -6.491 15.044 1.00 52.03 67 SER A N 1
ATOM 534 C CA . SER A 1 67 ? -3.444 -7.586 15.263 1.00 52.03 67 SER A CA 1
ATOM 535 C C . SER A 1 67 ? -3.153 -8.422 16.516 1.00 52.03 67 SER A C 1
ATOM 537 O O . SER A 1 67 ? -3.947 -9.292 16.853 1.00 52.03 67 SER A O 1
ATOM 539 N N . ALA A 1 68 ? -2.023 -8.177 17.185 1.00 46.38 68 ALA A N 1
ATOM 540 C CA . ALA A 1 68 ? -1.634 -8.822 18.441 1.00 46.38 68 ALA A CA 1
ATOM 541 C C . ALA A 1 68 ? -1.957 -7.972 19.692 1.00 46.38 68 ALA A C 1
ATOM 543 O O . ALA A 1 68 ? -1.358 -8.198 20.743 1.00 46.38 68 ALA A O 1
ATOM 544 N N . ALA A 1 69 ? -2.849 -6.983 19.567 1.00 37.56 69 ALA A N 1
ATOM 545 C CA . ALA A 1 69 ? -3.298 -6.106 20.650 1.00 37.56 69 ALA A CA 1
ATOM 546 C C . ALA A 1 69 ? -4.782 -6.325 20.954 1.00 37.56 69 ALA A C 1
ATOM 548 O O . ALA A 1 69 ? -5.548 -6.508 19.980 1.00 37.56 69 ALA A O 1
#

Solvent-accessible surface area (backbone atoms only — not comparable to full-atom values): 4295 Å² total; per-residue (Å²): 136,83,80,80,77,72,81,83,72,73,82,69,57,54,27,64,64,54,46,22,66,72,73,74,49,56,65,66,56,48,59,58,34,41,78,70,70,73,48,51,59,71,48,73,60,84,97,41,57,25,39,46,71,70,30,48,50,57,37,49,58,57,48,55,66,59,72,76,108